Protein AF-Q5JF21-F1 (afdb_monomer_lite)

Organism: Thermococcus kodakarensis (strain ATCC BAA-918 / JCM 12380 / KOD1) (NCBI:txid69014)

Sequence (71 aa):
MEKVKSVLERRLEVVRRRKEAVLREEARLIRLARQKRDVAMVLAKVKKEKLALMAEEAKVLRALKQSAPAV

Structure (mmCIF, N/CA/C/O backbone):
data_AF-Q5JF21-F1
#
_entry.id   AF-Q5JF21-F1
#
loop_
_atom_site.group_PDB
_atom_site.id
_atom_site.type_symbol
_atom_site.label_atom_id
_atom_site.label_alt_id
_atom_site.label_comp_id
_atom_site.label_asym_id
_atom_site.label_entity_id
_atom_site.label_seq_id
_atom_site.pdbx_PDB_ins_code
_atom_site.Cartn_x
_atom_site.Cartn_y
_atom_site.Cartn_z
_atom_site.occupancy
_atom_site.B_iso_or_equiv
_atom_site.auth_seq_id
_atom_site.auth_comp_id
_atom_site.auth_asym_id
_atom_site.auth_atom_id
_atom_site.pdbx_PDB_model_num
ATOM 1 N N . MET A 1 1 ? 14.748 1.783 -26.357 1.00 57.97 1 MET A N 1
ATOM 2 C CA . MET A 1 1 ? 14.735 1.411 -24.921 1.00 57.97 1 MET A CA 1
ATOM 3 C C . MET A 1 1 ? 14.272 2.550 -24.009 1.00 57.97 1 MET A C 1
ATOM 5 O O . MET A 1 1 ? 13.531 2.271 -23.076 1.00 57.97 1 MET A O 1
ATOM 9 N N . GLU A 1 2 ? 14.596 3.819 -24.294 1.00 63.25 2 GLU A N 1
ATOM 10 C CA . GLU A 1 2 ? 14.162 4.984 -23.487 1.00 63.25 2 GLU A CA 1
ATOM 11 C C . GLU A 1 2 ? 12.651 5.090 -23.239 1.00 63.25 2 GLU A C 1
ATOM 13 O O . GLU A 1 2 ? 12.233 5.307 -22.105 1.00 63.25 2 GLU A O 1
ATOM 18 N N . LYS A 1 3 ? 11.814 4.865 -24.262 1.00 66.44 3 LYS A N 1
ATOM 19 C CA . LYS A 1 3 ? 10.346 4.949 -24.125 1.00 66.44 3 LYS A CA 1
ATOM 20 C C . LYS A 1 3 ? 9.754 3.918 -23.151 1.00 66.44 3 LYS A C 1
ATOM 22 O O . LYS A 1 3 ? 8.717 4.167 -22.556 1.00 66.44 3 LYS A O 1
ATOM 27 N N . VAL A 1 4 ? 10.388 2.754 -22.991 1.00 67.44 4 VAL A N 1
ATOM 28 C CA . VAL A 1 4 ? 9.920 1.709 -22.059 1.00 67.44 4 VAL A CA 1
ATOM 29 C C . VAL A 1 4 ? 10.324 2.060 -20.629 1.00 67.44 4 VAL A C 1
ATOM 31 O O . VAL A 1 4 ? 9.518 1.934 -19.708 1.00 67.44 4 VAL A O 1
ATOM 34 N N . LYS A 1 5 ? 11.549 2.568 -20.454 1.00 71.62 5 LYS A N 1
ATOM 35 C CA . LYS A 1 5 ? 12.060 3.031 -19.163 1.00 71.62 5 LYS A CA 1
ATOM 36 C C . LYS A 1 5 ? 11.219 4.190 -18.613 1.00 71.62 5 LYS A C 1
ATOM 38 O O . LYS A 1 5 ? 10.787 4.122 -17.467 1.00 71.62 5 LYS A O 1
ATOM 43 N N . SER A 1 6 ? 10.853 5.157 -19.460 1.00 82.00 6 SER A N 1
ATOM 44 C CA . SER A 1 6 ? 10.007 6.293 -19.064 1.00 82.00 6 SER A CA 1
ATOM 45 C C . SER A 1 6 ? 8.579 5.890 -18.665 1.00 82.00 6 SER A C 1
ATOM 47 O O . SER A 1 6 ? 7.998 6.465 -17.743 1.00 82.00 6 SER A O 1
ATOM 49 N N . VAL A 1 7 ? 8.004 4.859 -19.296 1.00 89.62 7 VAL A N 1
ATOM 50 C CA . VAL A 1 7 ? 6.686 4.318 -18.913 1.00 89.62 7 VAL A CA 1
ATOM 51 C C . VAL A 1 7 ? 6.747 3.597 -17.567 1.00 89.62 7 VAL A C 1
ATOM 53 O O . VAL A 1 7 ? 5.854 3.771 -16.734 1.00 89.62 7 VAL A O 1
ATOM 56 N N . LEU A 1 8 ? 7.794 2.803 -17.328 1.00 89.19 8 LEU A N 1
ATOM 57 C CA . LEU A 1 8 ? 7.990 2.108 -16.056 1.00 89.19 8 LEU A CA 1
ATOM 58 C C . LEU A 1 8 ? 8.270 3.084 -14.904 1.00 89.19 8 LEU A C 1
ATOM 60 O O . LEU A 1 8 ? 7.723 2.903 -13.818 1.00 89.19 8 LEU A O 1
ATOM 64 N N . GLU A 1 9 ? 9.045 4.143 -15.142 1.00 90.19 9 GLU A N 1
ATOM 65 C CA . GLU A 1 9 ? 9.289 5.223 -14.176 1.00 90.19 9 GLU A CA 1
ATOM 66 C C . GLU A 1 9 ? 7.995 5.964 -13.820 1.00 90.19 9 GLU A C 1
ATOM 68 O O . GLU A 1 9 ? 7.674 6.124 -12.640 1.00 90.19 9 GLU A O 1
ATOM 73 N N . ARG A 1 10 ? 7.181 6.320 -14.821 1.00 93.00 10 ARG A N 1
ATOM 74 C CA . ARG A 1 10 ? 5.872 6.944 -14.585 1.00 93.00 10 ARG A CA 1
ATOM 75 C C . ARG A 1 10 ? 4.925 6.019 -13.824 1.00 93.00 10 ARG A C 1
ATOM 77 O O . ARG A 1 10 ? 4.199 6.462 -12.935 1.00 93.00 10 ARG A O 1
ATOM 84 N N . ARG A 1 11 ? 4.932 4.719 -14.132 1.00 92.00 11 ARG A N 1
ATOM 85 C CA . ARG A 1 11 ? 4.133 3.734 -13.392 1.00 92.00 11 ARG A CA 1
ATOM 86 C C . ARG A 1 11 ? 4.608 3.593 -11.948 1.00 92.00 11 ARG A C 1
ATOM 88 O O . ARG A 1 11 ? 3.770 3.535 -11.051 1.00 92.00 11 ARG A O 1
ATOM 95 N N . LEU A 1 12 ? 5.918 3.597 -11.713 1.00 94.12 12 LEU A N 1
ATOM 96 C CA . LEU A 1 12 ? 6.490 3.583 -10.368 1.00 94.12 12 LEU A CA 1
ATOM 97 C C . LEU A 1 12 ? 6.040 4.804 -9.558 1.00 94.12 12 LEU A C 1
ATOM 99 O O . LEU A 1 12 ? 5.654 4.658 -8.400 1.00 94.12 12 LEU A O 1
ATOM 103 N N . GLU A 1 13 ? 6.039 5.991 -10.164 1.00 95.25 13 GLU A N 1
ATOM 104 C CA . GLU A 1 13 ? 5.564 7.215 -9.518 1.00 95.25 13 GLU A CA 1
ATOM 105 C C . GLU A 1 13 ? 4.087 7.110 -9.113 1.00 95.25 13 GLU A C 1
ATOM 107 O O . GLU A 1 13 ? 3.729 7.397 -7.969 1.00 95.25 13 GLU A O 1
ATOM 112 N N . VAL A 1 14 ? 3.226 6.633 -10.016 1.00 96.00 14 VAL A N 1
ATOM 113 C CA . VAL A 1 14 ? 1.799 6.426 -9.720 1.00 96.00 14 VAL A CA 1
ATOM 114 C C . VAL A 1 14 ? 1.609 5.432 -8.572 1.00 96.00 14 VAL A C 1
ATOM 116 O O . VAL A 1 14 ? 0.825 5.696 -7.658 1.00 96.00 14 VAL A O 1
ATOM 119 N N . VAL A 1 15 ? 2.337 4.311 -8.583 1.00 95.62 15 VAL A N 1
ATOM 120 C CA . VAL A 1 15 ? 2.272 3.298 -7.516 1.00 95.62 15 VAL A CA 1
ATOM 121 C C . VAL A 1 15 ? 2.730 3.883 -6.178 1.00 95.62 15 VAL A C 1
ATOM 123 O O . VAL A 1 15 ? 2.069 3.663 -5.162 1.00 95.62 15 VAL A O 1
ATOM 126 N N . ARG A 1 16 ? 3.796 4.692 -6.164 1.00 95.12 16 ARG A N 1
ATOM 127 C CA . ARG A 1 16 ? 4.277 5.380 -4.954 1.00 95.12 16 ARG A CA 1
ATOM 128 C C . ARG A 1 16 ? 3.241 6.351 -4.394 1.00 95.12 16 ARG A C 1
ATOM 130 O O . ARG A 1 16 ? 2.916 6.254 -3.213 1.00 95.12 16 ARG A O 1
ATOM 137 N N . ARG A 1 17 ? 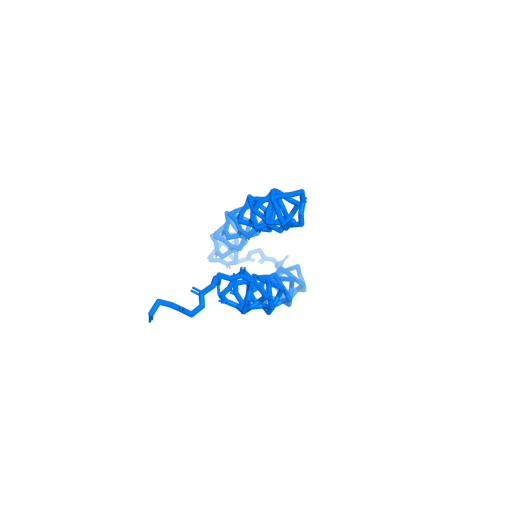2.651 7.204 -5.238 1.00 96.38 17 ARG A N 1
ATOM 138 C CA . ARG A 1 17 ? 1.589 8.140 -4.823 1.00 96.38 17 ARG A CA 1
ATOM 139 C C . ARG A 1 17 ? 0.373 7.407 -4.245 1.00 96.38 17 ARG A C 1
ATOM 141 O O . ARG A 1 17 ? -0.158 7.809 -3.213 1.00 96.38 17 ARG A O 1
ATOM 148 N N . ARG A 1 18 ? -0.050 6.299 -4.868 1.00 95.12 18 ARG A N 1
ATOM 149 C CA . ARG A 1 18 ? -1.141 5.453 -4.346 1.00 95.12 18 ARG A CA 1
ATOM 150 C C . ARG A 1 18 ? -0.784 4.831 -2.997 1.00 95.12 18 ARG A C 1
ATOM 152 O O . ARG A 1 18 ? -1.593 4.872 -2.075 1.00 95.12 18 ARG A O 1
ATOM 159 N N . LYS A 1 19 ? 0.438 4.313 -2.850 1.00 95.38 19 LYS A N 1
ATOM 160 C CA . LYS A 1 19 ? 0.930 3.738 -1.590 1.00 95.38 19 LYS A CA 1
ATOM 161 C C . LYS A 1 19 ? 0.913 4.768 -0.460 1.00 95.38 19 LYS A C 1
ATOM 163 O O . LYS A 1 19 ? 0.465 4.453 0.637 1.00 95.38 19 LYS A O 1
ATOM 168 N N . GLU A 1 20 ? 1.343 5.999 -0.724 1.00 95.81 20 GLU A N 1
ATOM 169 C CA . GLU A 1 20 ? 1.280 7.090 0.255 1.00 95.81 20 GLU A CA 1
ATOM 170 C C . GLU A 1 20 ? -0.152 7.404 0.697 1.00 95.81 20 GLU A C 1
ATOM 172 O O . GLU A 1 20 ? -0.399 7.561 1.893 1.00 95.81 20 GLU A O 1
ATOM 177 N N . ALA A 1 21 ? -1.106 7.458 -0.237 1.00 97.12 21 ALA A N 1
ATOM 178 C CA . ALA A 1 21 ? -2.513 7.675 0.092 1.00 97.12 21 ALA A CA 1
ATOM 179 C C . ALA A 1 21 ? -3.066 6.557 0.995 1.00 97.12 21 ALA A C 1
ATOM 181 O O . ALA A 1 21 ? -3.680 6.841 2.025 1.00 97.12 21 ALA A O 1
ATOM 182 N N . VAL A 1 22 ? -2.770 5.295 0.667 1.00 96.62 22 VAL A N 1
ATOM 183 C CA . VAL A 1 22 ? -3.183 4.123 1.457 1.00 96.62 22 VAL A CA 1
ATOM 184 C C . VAL A 1 22 ? -2.559 4.133 2.855 1.00 96.62 22 VAL A C 1
ATOM 186 O O . VAL A 1 22 ? -3.243 3.829 3.829 1.00 96.62 22 VAL A O 1
ATOM 189 N N . LEU A 1 23 ? -1.293 4.540 2.994 1.00 96.06 23 LEU A N 1
ATOM 190 C CA . LEU A 1 23 ? -0.635 4.670 4.302 1.00 96.06 23 LEU A CA 1
ATOM 191 C C . LEU A 1 23 ? -1.284 5.753 5.174 1.00 96.06 23 LEU A C 1
ATOM 193 O O . LEU A 1 23 ? -1.476 5.548 6.375 1.00 96.06 23 LEU A O 1
ATOM 197 N N . ARG A 1 24 ? -1.650 6.900 4.585 1.00 97.56 24 ARG A N 1
ATOM 198 C CA . ARG A 1 24 ? -2.365 7.968 5.304 1.00 97.56 24 ARG A CA 1
ATOM 199 C C . ARG A 1 24 ? -3.740 7.497 5.772 1.00 97.56 24 ARG A C 1
ATOM 201 O O . ARG A 1 24 ? -4.118 7.779 6.911 1.00 97.56 24 ARG A O 1
ATOM 208 N N . GLU A 1 25 ? -4.456 6.764 4.925 1.00 96.56 25 GLU A N 1
ATOM 209 C CA . GLU A 1 25 ? -5.763 6.206 5.267 1.00 96.56 25 GLU A CA 1
ATOM 210 C C . GLU A 1 25 ? -5.657 5.125 6.351 1.00 96.56 25 GLU A C 1
ATOM 212 O O . GLU A 1 25 ? -6.401 5.165 7.330 1.00 96.56 25 GLU A O 1
ATOM 217 N N . GLU A 1 26 ? -4.677 4.222 6.266 1.00 95.56 26 GLU A N 1
ATOM 218 C CA . GLU A 1 26 ? -4.407 3.233 7.316 1.00 95.56 26 GLU A CA 1
ATOM 219 C C . GLU A 1 26 ? -4.133 3.922 8.660 1.00 95.56 26 GLU A C 1
ATOM 221 O O . GLU A 1 26 ? -4.731 3.566 9.677 1.00 95.56 26 GLU A O 1
ATOM 226 N N . ALA A 1 27 ? -3.294 4.963 8.671 1.00 96.75 27 ALA A N 1
ATOM 227 C CA . ALA A 1 27 ? -3.007 5.735 9.876 1.00 96.75 27 ALA A CA 1
ATOM 228 C C . ALA A 1 27 ? -4.262 6.426 10.438 1.00 96.75 27 ALA A C 1
ATOM 230 O O . ALA A 1 27 ? -4.455 6.462 11.657 1.00 96.75 27 ALA A O 1
ATOM 231 N N . ARG A 1 28 ? -5.136 6.959 9.572 1.00 97.06 28 ARG A N 1
ATOM 232 C CA . ARG A 1 28 ? -6.427 7.540 9.970 1.00 97.06 28 ARG A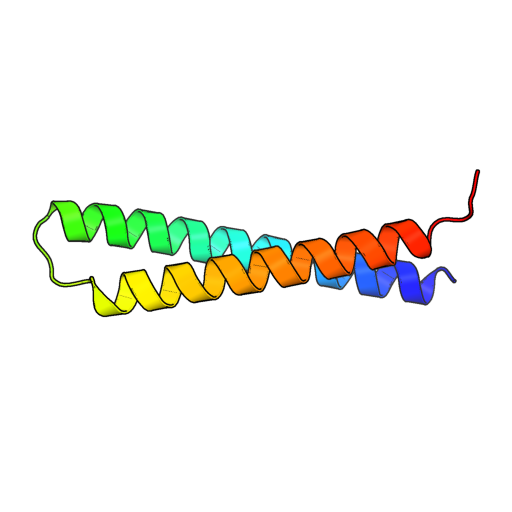 CA 1
ATOM 233 C C . ARG A 1 28 ? -7.328 6.489 10.618 1.00 97.06 28 ARG A C 1
ATOM 235 O O . ARG A 1 28 ? -7.844 6.733 11.707 1.00 97.06 28 ARG A O 1
ATOM 242 N N . LEU A 1 29 ? -7.472 5.320 9.998 1.00 96.00 29 LEU A N 1
ATOM 243 C CA . LEU A 1 29 ? -8.294 4.221 10.510 1.00 96.00 29 LEU A CA 1
ATOM 244 C C . LEU A 1 29 ? -7.755 3.674 11.833 1.00 96.00 29 LEU A C 1
ATOM 246 O O . LEU A 1 29 ? -8.537 3.427 12.742 1.00 96.00 29 LEU A O 1
ATOM 250 N N . ILE A 1 30 ? -6.434 3.572 12.004 1.00 95.25 30 ILE A N 1
ATOM 251 C CA . ILE A 1 30 ? -5.825 3.183 13.286 1.00 95.25 30 ILE A CA 1
ATOM 252 C C . ILE A 1 30 ? -6.188 4.183 14.392 1.00 95.25 30 ILE A C 1
ATOM 254 O O . ILE A 1 30 ? -6.534 3.771 15.500 1.00 95.25 30 ILE A O 1
ATOM 258 N N . ARG A 1 31 ? -6.156 5.495 14.111 1.00 96.38 31 ARG A N 1
ATOM 259 C CA . ARG A 1 31 ? -6.592 6.511 15.086 1.00 96.38 31 ARG A CA 1
ATOM 260 C C . ARG A 1 31 ? -8.071 6.355 15.446 1.00 96.38 31 ARG A C 1
ATOM 262 O O . ARG A 1 31 ? -8.406 6.430 16.623 1.00 96.38 31 ARG A O 1
ATOM 269 N N . LEU A 1 32 ? -8.938 6.094 14.468 1.00 95.56 32 LEU A N 1
ATOM 270 C CA . LEU A 1 32 ? -10.371 5.875 14.710 1.00 95.56 32 LEU A CA 1
ATOM 271 C C . LEU A 1 32 ? -10.644 4.578 15.487 1.00 95.56 32 LEU A C 1
ATOM 273 O O . LEU A 1 32 ? -11.473 4.581 16.394 1.00 95.56 32 LEU A O 1
ATOM 277 N N . ALA A 1 33 ? -9.910 3.503 15.198 1.00 93.38 33 ALA A N 1
ATOM 278 C CA . ALA A 1 33 ? -9.996 2.245 15.937 1.00 93.38 33 ALA A CA 1
ATOM 279 C C . ALA A 1 33 ? -9.632 2.438 17.418 1.00 93.38 33 ALA A C 1
ATOM 281 O O . ALA A 1 33 ? -10.314 1.922 18.300 1.00 93.38 33 ALA A O 1
ATOM 282 N N . ARG A 1 34 ? -8.601 3.248 17.712 1.00 94.00 34 ARG A N 1
ATOM 283 C CA . ARG A 1 34 ? -8.235 3.622 19.093 1.00 94.00 34 ARG A CA 1
ATOM 284 C C . ARG A 1 34 ? -9.336 4.409 19.804 1.00 94.00 34 ARG A C 1
ATOM 286 O O . ARG A 1 34 ? -9.481 4.286 21.013 1.00 94.00 34 ARG A O 1
ATOM 293 N N . GLN A 1 35 ? -10.140 5.168 19.060 1.00 94.88 35 GLN A N 1
ATOM 294 C CA . GLN A 1 35 ? -11.339 5.846 19.566 1.00 94.88 35 GLN A CA 1
ATOM 295 C C . GLN A 1 35 ? -12.557 4.907 19.679 1.00 94.88 35 GLN A C 1
ATOM 297 O O . GLN A 1 35 ? -13.684 5.383 19.780 1.00 94.88 35 GLN A O 1
ATOM 302 N N . LYS A 1 36 ? -12.349 3.582 19.648 1.00 89.94 36 LYS A N 1
ATOM 303 C CA . LYS A 1 36 ? -13.384 2.539 19.739 1.00 89.94 36 LYS A CA 1
ATOM 304 C C . LYS A 1 36 ? -14.445 2.593 18.631 1.00 89.94 36 LYS A C 1
ATOM 306 O O . LYS A 1 36 ? -15.545 2.079 18.811 1.00 89.94 36 LYS A O 1
ATOM 311 N N . ARG A 1 37 ? -14.135 3.198 17.478 1.00 90.12 37 ARG A N 1
ATOM 312 C CA . ARG A 1 37 ? -15.018 3.152 16.303 1.00 90.12 37 ARG A CA 1
ATOM 313 C C . ARG A 1 37 ? -14.847 1.830 15.566 1.00 90.12 37 ARG A C 1
ATOM 315 O O . ARG A 1 37 ? -13.717 1.368 15.394 1.00 90.12 37 ARG A O 1
ATOM 322 N N . ASP A 1 38 ? -15.948 1.267 15.072 1.00 93.69 38 ASP A N 1
ATOM 323 C CA . ASP A 1 38 ? -15.884 0.085 14.216 1.00 93.69 38 ASP A CA 1
ATOM 324 C C . ASP A 1 38 ? -15.373 0.461 12.821 1.00 93.69 38 ASP A C 1
ATOM 326 O O . ASP A 1 38 ? -16.052 1.085 12.006 1.00 93.69 38 ASP A O 1
ATOM 330 N N . VAL A 1 39 ? -14.115 0.113 12.578 1.00 95.00 39 VAL A N 1
ATOM 331 C CA . VAL A 1 39 ? -13.420 0.319 11.305 1.00 95.00 39 VAL A CA 1
ATOM 332 C C . VAL A 1 39 ? -12.701 -0.950 10.851 1.00 95.00 39 VAL A C 1
ATOM 334 O O . VAL A 1 39 ? -11.896 -0.897 9.921 1.00 95.00 39 VAL A O 1
ATOM 337 N N . ALA A 1 40 ? -12.957 -2.095 11.495 1.00 91.25 40 ALA A N 1
ATOM 338 C CA . ALA A 1 40 ? -12.172 -3.317 11.315 1.00 91.25 40 ALA A CA 1
ATOM 339 C C . ALA A 1 40 ? -12.220 -3.820 9.865 1.00 91.25 40 ALA A C 1
ATOM 341 O O . ALA A 1 40 ? -11.182 -4.095 9.258 1.00 91.25 40 ALA A O 1
ATOM 342 N N . MET A 1 41 ? -13.419 -3.849 9.276 1.00 94.19 41 MET A N 1
ATOM 343 C CA . MET A 1 41 ? -13.616 -4.262 7.886 1.00 94.19 41 MET A CA 1
ATOM 344 C C . MET A 1 41 ? -12.915 -3.318 6.896 1.00 94.19 41 MET A C 1
ATOM 346 O O . MET A 1 41 ? -12.308 -3.773 5.926 1.00 94.19 41 MET A O 1
ATOM 350 N N . VAL A 1 42 ? -12.972 -2.005 7.134 1.00 94.75 42 VAL A N 1
ATOM 351 C CA . VAL A 1 42 ? -12.332 -1.007 6.260 1.00 94.75 42 VAL A CA 1
ATOM 352 C C . VAL A 1 42 ? -10.811 -1.096 6.382 1.00 94.75 42 VAL A C 1
ATOM 354 O O . VAL A 1 42 ? -10.111 -1.146 5.373 1.00 94.75 42 VAL A O 1
ATOM 357 N N . LEU A 1 43 ? -10.292 -1.220 7.605 1.00 93.88 43 LEU A N 1
ATOM 358 C CA . LEU A 1 43 ? -8.865 -1.382 7.871 1.00 93.88 43 LEU A CA 1
ATOM 359 C C . LEU A 1 43 ? -8.301 -2.653 7.219 1.00 93.88 43 LEU A C 1
ATOM 361 O O . LEU A 1 43 ? -7.202 -2.621 6.669 1.00 93.88 43 LEU A O 1
ATOM 365 N N . ALA A 1 44 ? -9.051 -3.758 7.228 1.00 95.19 44 ALA A N 1
ATOM 366 C CA . ALA A 1 44 ? -8.657 -4.989 6.545 1.00 95.19 44 ALA A CA 1
ATOM 367 C C . ALA A 1 44 ? -8.545 -4.797 5.021 1.00 95.19 44 ALA A C 1
ATOM 369 O O . ALA A 1 44 ? -7.570 -5.249 4.414 1.00 95.19 44 ALA A O 1
ATOM 370 N N . LYS A 1 45 ? -9.494 -4.078 4.403 1.00 96.94 45 LYS A N 1
ATOM 3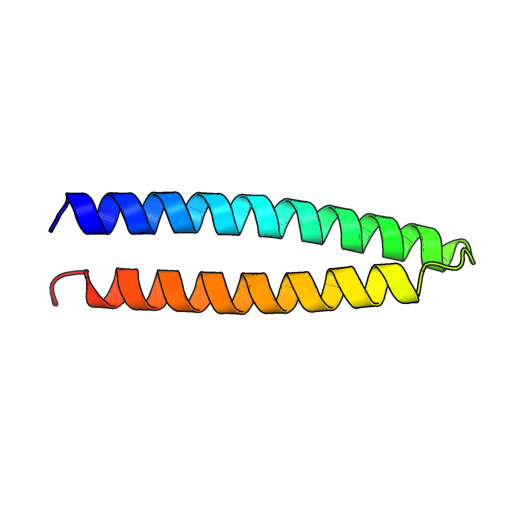71 C CA . LYS A 1 45 ? -9.447 -3.744 2.967 1.00 96.94 45 LYS A CA 1
ATOM 372 C C . LYS A 1 45 ? -8.224 -2.888 2.630 1.00 96.94 45 LYS A C 1
ATOM 374 O O . LYS A 1 45 ? -7.474 -3.241 1.722 1.00 96.94 45 LYS A O 1
ATOM 379 N N . VAL A 1 46 ? -7.968 -1.842 3.416 1.00 96.38 46 VAL A N 1
ATOM 380 C CA . VAL A 1 46 ? -6.813 -0.942 3.242 1.00 96.38 46 VAL A CA 1
ATOM 381 C C . VAL A 1 46 ? -5.486 -1.693 3.393 1.00 96.38 46 VAL A C 1
ATOM 383 O O . VAL A 1 46 ? -4.573 -1.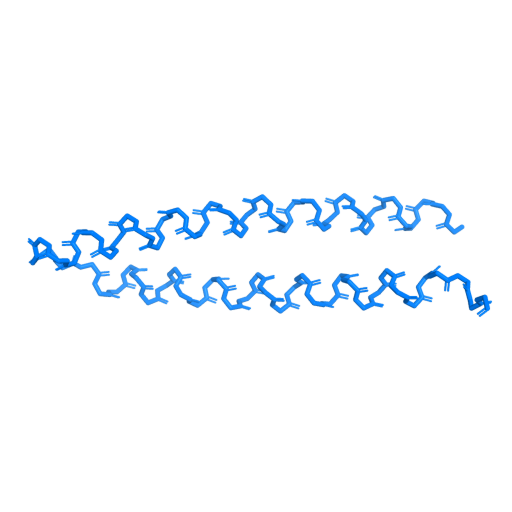518 2.588 1.00 96.38 46 VAL A O 1
ATOM 386 N N . LYS A 1 47 ? -5.378 -2.605 4.368 1.00 94.69 47 LYS A N 1
ATOM 387 C CA . LYS A 1 47 ? -4.193 -3.465 4.524 1.00 94.69 47 LYS A CA 1
ATOM 388 C C . LYS A 1 47 ? -3.967 -4.377 3.318 1.00 94.69 47 LYS A C 1
ATOM 390 O O . LYS A 1 47 ? -2.828 -4.521 2.876 1.00 94.69 47 LYS A O 1
ATOM 395 N N . LYS A 1 48 ? -5.031 -4.973 2.769 1.00 96.81 48 LYS A N 1
ATOM 396 C CA . LYS A 1 48 ? -4.947 -5.812 1.564 1.00 96.81 48 LYS A CA 1
ATOM 397 C C . LYS A 1 48 ? -4.480 -5.004 0.351 1.00 96.81 48 LYS A C 1
ATOM 399 O O . LYS A 1 48 ? -3.612 -5.463 -0.387 1.00 96.81 48 LYS A O 1
ATOM 404 N N . GLU A 1 49 ? -5.005 -3.793 0.179 1.00 95.31 49 GLU A N 1
ATOM 405 C CA . GLU A 1 49 ? -4.588 -2.880 -0.889 1.00 95.31 49 GLU A CA 1
ATOM 406 C C . GLU A 1 49 ? -3.116 -2.467 -0.751 1.00 95.31 49 GLU A C 1
ATOM 408 O O . GLU A 1 49 ? -2.366 -2.525 -1.726 1.00 95.31 49 GLU A O 1
ATOM 413 N N . LYS A 1 50 ? -2.659 -2.155 0.469 1.00 96.06 50 LYS A N 1
ATOM 414 C CA . LYS A 1 50 ? -1.247 -1.850 0.749 1.00 96.06 50 LYS A CA 1
ATOM 415 C C . LYS A 1 50 ? -0.315 -2.967 0.276 1.00 96.06 50 LYS A C 1
ATOM 417 O O . LYS A 1 50 ? 0.694 -2.690 -0.371 1.00 96.06 50 LYS A O 1
ATOM 422 N N . LEU A 1 51 ? -0.652 -4.222 0.578 1.00 96.25 51 LEU A N 1
ATOM 423 C CA . LEU A 1 51 ? 0.141 -5.380 0.155 1.00 96.25 51 LEU A CA 1
ATOM 424 C C . LEU A 1 51 ? 0.167 -5.531 -1.371 1.00 96.25 51 LEU A C 1
ATOM 426 O O . LEU A 1 51 ? 1.224 -5.804 -1.941 1.00 96.25 51 LEU A O 1
ATOM 430 N N . ALA A 1 52 ? -0.967 -5.309 -2.040 1.00 96.38 52 ALA A N 1
ATOM 431 C CA . ALA A 1 52 ? -1.039 -5.351 -3.498 1.00 96.38 52 ALA A CA 1
ATOM 432 C C . ALA A 1 52 ? -0.148 -4.274 -4.145 1.00 96.38 52 ALA A C 1
ATOM 434 O O . ALA A 1 52 ? 0.603 -4.576 -5.073 1.00 96.38 52 ALA A O 1
ATOM 435 N N . LEU A 1 53 ? -0.162 -3.049 -3.607 1.00 95.75 53 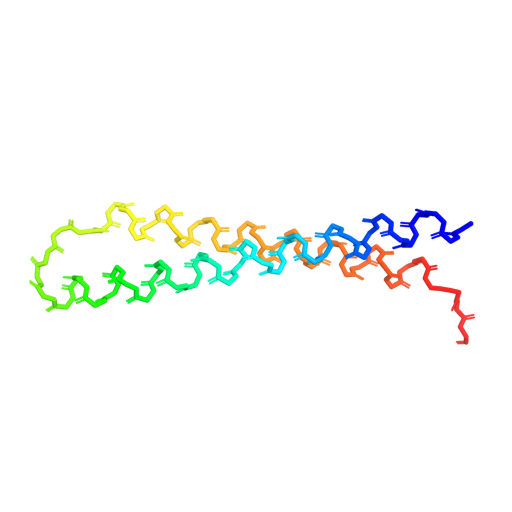LEU A N 1
ATOM 436 C CA . LEU A 1 53 ? 0.683 -1.949 -4.080 1.00 95.75 53 LEU A CA 1
ATOM 437 C C . LEU A 1 53 ? 2.174 -2.215 -3.845 1.00 95.75 53 LEU A C 1
ATOM 439 O O . LEU A 1 53 ? 2.983 -1.928 -4.724 1.00 95.75 53 LEU A O 1
ATOM 443 N N . MET A 1 54 ? 2.552 -2.812 -2.709 1.00 94.75 54 MET A N 1
ATOM 444 C CA . MET A 1 54 ? 3.942 -3.221 -2.461 1.00 94.75 54 MET A CA 1
ATOM 445 C C . MET A 1 54 ? 4.412 -4.291 -3.453 1.00 94.75 54 MET A C 1
ATOM 447 O O . MET A 1 54 ? 5.532 -4.224 -3.962 1.00 94.75 54 MET A O 1
ATOM 451 N N . ALA A 1 55 ? 3.553 -5.263 -3.769 1.00 96.62 55 ALA A N 1
ATOM 452 C CA . ALA A 1 55 ? 3.860 -6.278 -4.769 1.00 96.62 55 ALA A CA 1
ATOM 453 C C . ALA A 1 55 ? 3.986 -5.679 -6.181 1.00 96.62 55 ALA A C 1
ATOM 455 O O . ALA A 1 55 ? 4.870 -6.085 -6.940 1.00 96.62 55 ALA A O 1
ATOM 456 N N . GLU A 1 56 ? 3.132 -4.717 -6.543 1.00 95.06 56 GLU A N 1
ATOM 457 C CA . GLU A 1 56 ? 3.231 -3.995 -7.815 1.00 95.06 56 GLU A CA 1
ATOM 458 C C . GLU A 1 56 ? 4.519 -3.169 -7.893 1.00 95.06 56 GLU A C 1
ATOM 460 O O . GLU A 1 56 ? 5.254 -3.284 -8.873 1.00 95.06 56 GLU A O 1
ATOM 465 N N . GLU A 1 57 ? 4.852 -2.413 -6.845 1.00 93.25 57 GLU A N 1
ATOM 466 C CA . GLU A 1 57 ? 6.089 -1.632 -6.772 1.00 93.25 57 GLU A CA 1
ATOM 467 C C . GLU A 1 57 ? 7.320 -2.527 -6.960 1.00 93.25 57 GLU A C 1
ATOM 469 O O . GLU A 1 57 ? 8.183 -2.234 -7.787 1.00 93.25 57 GLU A O 1
ATOM 474 N N . ALA A 1 58 ? 7.372 -3.670 -6.268 1.00 95.38 58 ALA A N 1
ATOM 475 C CA . ALA A 1 58 ? 8.460 -4.633 -6.409 1.00 95.38 58 ALA A CA 1
ATOM 476 C C . ALA A 1 58 ? 8.573 -5.191 -7.839 1.00 95.38 58 ALA A C 1
ATOM 478 O O . ALA A 1 58 ? 9.682 -5.368 -8.347 1.00 95.38 58 ALA A O 1
ATOM 479 N N . LYS A 1 59 ? 7.445 -5.456 -8.516 1.00 94.75 59 LYS A N 1
ATOM 480 C CA . LYS A 1 59 ? 7.439 -5.892 -9.923 1.00 94.75 59 LYS A CA 1
ATOM 481 C C . LYS A 1 59 ? 7.997 -4.810 -10.849 1.00 94.75 59 LYS A C 1
ATOM 483 O O . LYS A 1 59 ? 8.849 -5.124 -11.675 1.00 94.75 59 LYS A O 1
ATOM 488 N N . VAL A 1 60 ? 7.563 -3.560 -10.686 1.00 92.94 60 VAL A N 1
ATOM 489 C CA . VAL A 1 60 ? 8.033 -2.432 -11.508 1.00 92.94 60 VAL A CA 1
ATOM 490 C C . VAL A 1 60 ? 9.525 -2.184 -11.286 1.00 92.94 60 VAL A C 1
ATOM 492 O O . VAL A 1 60 ? 10.268 -2.036 -12.252 1.00 92.94 60 VAL A O 1
ATOM 495 N N . LEU A 1 61 ? 9.994 -2.225 -10.037 1.00 92.44 61 LEU A N 1
ATOM 496 C CA . LEU A 1 61 ? 11.416 -2.084 -9.715 1.00 92.44 61 LEU A CA 1
ATOM 497 C C . LEU A 1 61 ? 12.267 -3.208 -10.317 1.00 92.44 61 LEU A C 1
ATOM 499 O O . LEU A 1 61 ? 13.350 -2.937 -10.830 1.00 92.44 61 LEU A O 1
ATOM 503 N N . ARG A 1 62 ? 11.792 -4.461 -10.290 1.00 93.12 62 ARG A N 1
ATOM 504 C CA . ARG A 1 62 ? 12.485 -5.579 -10.954 1.00 93.12 62 ARG A CA 1
ATOM 505 C C . ARG A 1 62 ? 12.571 -5.379 -12.466 1.00 93.12 62 ARG A C 1
ATOM 507 O O . ARG A 1 62 ? 13.652 -5.547 -13.019 1.00 93.12 62 ARG A O 1
ATOM 514 N N . ALA A 1 63 ? 11.478 -4.969 -13.108 1.00 89.81 63 ALA A N 1
ATOM 515 C CA . ALA A 1 63 ? 11.465 -4.676 -14.540 1.00 89.81 63 ALA A CA 1
ATOM 516 C C . ALA A 1 63 ? 12.419 -3.521 -14.897 1.00 89.81 63 ALA A C 1
ATOM 518 O O . ALA A 1 63 ? 13.176 -3.624 -15.857 1.00 89.81 63 ALA A O 1
ATOM 519 N N . LEU A 1 64 ? 12.448 -2.458 -14.083 1.00 88.12 64 LEU A N 1
ATOM 520 C CA . LEU A 1 64 ? 13.390 -1.348 -14.251 1.00 88.12 64 LEU A CA 1
ATOM 521 C C . LEU A 1 64 ? 14.845 -1.813 -14.142 1.00 88.12 64 LEU A C 1
ATOM 523 O O . LEU A 1 64 ? 15.654 -1.456 -14.995 1.00 88.12 64 LEU A O 1
ATOM 527 N N . LYS A 1 65 ? 15.171 -2.650 -13.148 1.00 87.62 65 LYS A N 1
ATOM 528 C CA . LYS A 1 65 ? 16.516 -3.227 -12.994 1.00 87.62 65 LYS A CA 1
ATOM 529 C C . LYS A 1 65 ? 16.928 -4.085 -14.189 1.00 87.62 65 LYS A C 1
ATOM 531 O O . LYS A 1 65 ? 18.054 -3.967 -14.640 1.00 87.62 65 LYS A O 1
ATOM 536 N N . GLN A 1 66 ? 16.023 -4.911 -14.713 1.00 85.56 66 GLN A N 1
ATOM 537 C CA . GLN A 1 66 ? 16.286 -5.740 -15.898 1.00 85.56 66 GLN A CA 1
ATOM 538 C C . GLN A 1 66 ? 16.405 -4.917 -17.186 1.00 85.56 66 GLN A C 1
ATOM 540 O O . GLN A 1 66 ? 17.064 -5.341 -18.127 1.00 85.56 66 GLN A O 1
ATOM 545 N N . SER A 1 67 ? 15.764 -3.747 -17.238 1.00 76.88 67 SER A N 1
ATOM 546 C CA . SER A 1 67 ? 15.870 -2.819 -18.368 1.00 76.88 67 SER A CA 1
ATOM 547 C C . SER A 1 67 ? 17.126 -1.943 -18.336 1.00 76.88 67 SER A C 1
ATOM 549 O O . SER A 1 67 ? 17.417 -1.266 -19.322 1.00 76.88 67 SER A O 1
ATOM 551 N N . ALA A 1 68 ? 17.851 -1.914 -17.212 1.00 66.75 68 ALA A N 1
ATOM 552 C CA . ALA A 1 68 ? 19.140 -1.245 -17.138 1.00 66.75 68 ALA A CA 1
ATOM 553 C C . ALA A 1 68 ? 20.189 -2.124 -17.843 1.00 66.75 68 ALA A C 1
ATOM 555 O O . ALA A 1 68 ? 20.250 -3.319 -17.548 1.00 66.75 68 ALA A O 1
ATOM 556 N N . PRO A 1 69 ? 20.991 -1.580 -18.778 1.00 51.91 69 PRO A N 1
ATOM 557 C CA . PRO A 1 69 ? 22.090 -2.338 -19.363 1.00 51.91 69 PRO A CA 1
ATOM 558 C C . PRO A 1 69 ? 23.019 -2.806 -18.239 1.00 51.91 69 PRO A C 1
ATOM 560 O O . PRO A 1 69 ? 23.317 -2.031 -17.329 1.00 51.91 69 PRO A O 1
ATOM 563 N N . ALA A 1 70 ? 23.412 -4.082 -18.283 1.00 50.84 70 ALA A N 1
ATOM 564 C CA . ALA A 1 70 ? 24.428 -4.622 -17.393 1.00 50.84 70 ALA A CA 1
ATOM 565 C C . ALA A 1 70 ? 25.706 -3.802 -17.605 1.00 50.84 70 ALA A C 1
ATOM 567 O O . ALA A 1 70 ? 26.265 -3.814 -18.702 1.00 50.84 70 ALA A O 1
ATOM 568 N N . VAL A 1 71 ? 26.077 -3.022 -16.591 1.00 46.16 71 VAL A N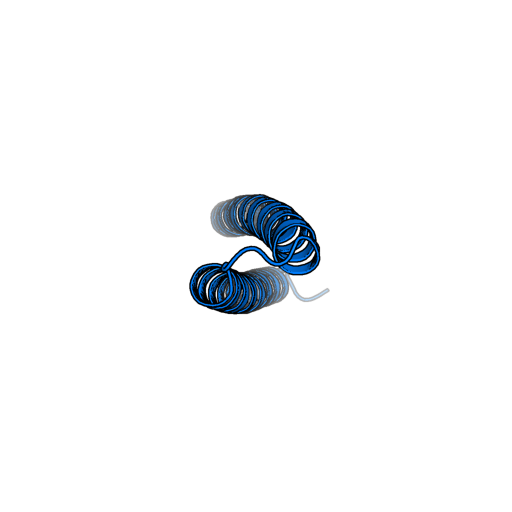 1
ATOM 569 C CA . VAL A 1 71 ? 27.392 -2.384 -16.492 1.00 46.16 71 VAL A CA 1
ATOM 570 C C . VAL A 1 71 ? 28.335 -3.387 -15.856 1.00 46.16 71 VAL A C 1
ATOM 572 O O . VAL A 1 71 ? 27.902 -4.013 -14.859 1.00 46.16 71 VAL A O 1
#

Radius of gyration: 16.36 Å; chains: 1; bounding box: 43×14×45 Å

pLDDT: mean 89.5, std 12.04, range [46.16, 97.56]

Foldseek 3Di:
DVVVLVVLVVVLVVLVVVLVVLVVVLVVLVVVVVVVDPCPVVNVVSVVVNVVSVVVNVVSVVVNVVPDPDD

Secondary structure (DSSP, 8-state):
-HHHHHHHHHHHHHHHHHHHHHHHHHHHHHHHHHTT---HHHHHHHHHHHHHHHHHHHHHHHHHHHHS---